Protein AF-A0A2V7TPL9-F1 (afdb_monomer_lite)

pLDDT: mean 85.12, std 14.31, range [44.81, 98.06]

Sequence (97 aa):
MPLERLARLKAPAGLDIGAVSPNEIAVSILAEIIQHRRTAKPSLAVETPAAQTAIDPICGMSVDVATAEHRSETSAGLVYFCCRSCKATFDRQAARA

Radius of gyration: 25.82 Å; chains: 1; bounding box: 45×36×66 Å

Structure (mmCIF, N/CA/C/O backbone):
data_AF-A0A2V7TPL9-F1
#
_entry.id   AF-A0A2V7TPL9-F1
#
loop_
_atom_site.group_PDB
_atom_site.id
_atom_site.type_symbol
_atom_site.label_atom_id
_atom_site.label_alt_id
_atom_site.label_comp_id
_atom_site.label_asym_id
_atom_site.label_entity_id
_atom_site.label_seq_id
_atom_site.pdbx_PDB_ins_code
_atom_site.Cartn_x
_atom_site.Cartn_y
_atom_site.Cartn_z
_atom_site.occupancy
_atom_site.B_iso_or_equiv
_atom_site.auth_seq_id
_atom_site.auth_comp_id
_atom_site.auth_asym_id
_atom_site.auth_atom_id
_atom_site.pdbx_PDB_model_num
ATOM 1 N N . MET A 1 1 ? 3.042 -25.742 -23.202 1.00 63.16 1 MET A N 1
ATOM 2 C CA . MET A 1 1 ? 2.615 -24.544 -22.443 1.00 63.16 1 MET A CA 1
ATOM 3 C C . MET A 1 1 ? 1.198 -24.188 -22.884 1.00 63.16 1 MET A C 1
ATOM 5 O O . MET A 1 1 ? 1.022 -24.065 -24.087 1.00 63.16 1 MET A O 1
ATOM 9 N N . PRO A 1 2 ? 0.207 -24.074 -21.981 1.00 85.50 2 PRO A N 1
ATOM 10 C CA . PRO A 1 2 ? -1.156 -23.643 -22.333 1.00 85.50 2 PRO A CA 1
ATOM 11 C C . PRO A 1 2 ? -1.184 -22.211 -22.900 1.00 85.50 2 PRO A C 1
ATOM 13 O O . PRO A 1 2 ? -0.464 -21.350 -22.384 1.00 85.50 2 PRO A O 1
ATOM 16 N N . LEU A 1 3 ? -1.992 -21.946 -23.934 1.00 82.81 3 LEU A N 1
ATOM 17 C CA . LEU A 1 3 ? -2.058 -20.646 -24.629 1.00 82.81 3 LEU A CA 1
ATOM 18 C C . LEU A 1 3 ? -2.568 -19.518 -23.718 1.00 82.81 3 LEU A C 1
ATOM 20 O O . LEU A 1 3 ? -2.135 -18.372 -23.820 1.00 82.81 3 LEU A O 1
ATOM 24 N N . GLU A 1 4 ? -3.399 -19.856 -22.739 1.00 86.81 4 GLU A N 1
ATOM 25 C CA . GLU A 1 4 ? -3.950 -18.944 -21.736 1.00 86.81 4 GLU A CA 1
ATOM 26 C C . GLU A 1 4 ? -2.855 -18.334 -20.849 1.00 86.81 4 GLU A C 1
ATOM 28 O O . GLU A 1 4 ? -3.024 -17.251 -20.287 1.00 86.81 4 GLU A O 1
ATOM 33 N N . ARG A 1 5 ? -1.707 -19.013 -20.704 1.00 85.94 5 ARG A N 1
ATOM 34 C CA . ARG A 1 5 ? -0.548 -18.461 -19.985 1.00 85.94 5 ARG A CA 1
ATOM 35 C C . ARG A 1 5 ? 0.184 -17.409 -20.808 1.00 85.94 5 ARG A C 1
ATOM 37 O O . ARG A 1 5 ? 0.728 -16.483 -20.215 1.00 85.94 5 ARG A O 1
ATOM 44 N N . LEU A 1 6 ? 0.189 -17.542 -22.133 1.00 86.69 6 LEU A N 1
ATOM 45 C CA . LEU A 1 6 ? 0.830 -16.583 -23.033 1.00 86.69 6 LEU A CA 1
ATOM 46 C C . LEU A 1 6 ? 0.039 -15.277 -23.104 1.00 86.69 6 LEU A C 1
ATOM 48 O O . LEU A 1 6 ? 0.641 -14.212 -23.115 1.00 86.69 6 LEU A O 1
ATOM 52 N N . ALA A 1 7 ? -1.293 -15.347 -23.043 1.00 89.44 7 ALA A N 1
ATOM 53 C CA . ALA A 1 7 ? -2.163 -14.168 -23.057 1.00 89.44 7 ALA A CA 1
ATOM 54 C C . ALA A 1 7 ? -1.931 -13.195 -21.880 1.00 89.44 7 ALA A C 1
ATOM 56 O O . ALA A 1 7 ? -2.327 -12.037 -21.954 1.00 89.44 7 ALA A O 1
ATOM 57 N N . ARG A 1 8 ? -1.291 -13.646 -20.792 1.00 86.44 8 ARG A N 1
ATOM 58 C CA . ARG A 1 8 ? -0.941 -12.805 -19.631 1.00 86.44 8 ARG A CA 1
ATOM 59 C C . ARG A 1 8 ? 0.448 -12.174 -19.720 1.00 86.44 8 ARG A C 1
ATOM 61 O O . ARG A 1 8 ? 0.831 -11.439 -18.814 1.00 86.44 8 ARG A O 1
ATOM 68 N N . LEU A 1 9 ? 1.228 -12.502 -20.746 1.00 89.88 9 LEU A N 1
ATOM 69 C CA . LEU A 1 9 ? 2.552 -11.925 -20.943 1.00 89.88 9 LEU A CA 1
ATOM 70 C C . LEU A 1 9 ? 2.407 -10.564 -21.621 1.00 89.88 9 LEU A C 1
ATOM 72 O O . LEU A 1 9 ? 1.800 -10.455 -22.683 1.00 89.88 9 LEU A O 1
ATOM 76 N N . LYS A 1 10 ? 2.996 -9.534 -21.015 1.00 89.56 10 LYS A N 1
ATOM 77 C CA . LYS A 1 10 ? 3.127 -8.207 -21.612 1.00 89.56 10 LYS A CA 1
ATOM 78 C C . LYS A 1 10 ? 4.555 -8.017 -22.121 1.00 89.56 10 LYS A C 1
ATOM 80 O O . LYS A 1 10 ? 5.506 -8.277 -21.387 1.00 89.56 10 LYS A O 1
ATOM 85 N N . ALA A 1 11 ? 4.686 -7.543 -23.357 1.00 90.62 11 ALA A N 1
ATOM 86 C CA . ALA A 1 11 ? 5.950 -7.117 -23.945 1.00 90.62 11 ALA A CA 1
ATOM 87 C C . ALA A 1 11 ? 5.710 -5.933 -24.907 1.00 90.62 11 ALA A C 1
ATOM 89 O O . ALA A 1 11 ? 4.730 -5.980 -25.655 1.00 90.62 11 ALA A O 1
ATOM 90 N N . PRO A 1 12 ? 6.582 -4.904 -24.925 1.00 91.38 12 PRO A N 1
ATOM 91 C CA . PRO A 1 12 ? 7.721 -4.693 -24.025 1.00 91.38 12 PRO A CA 1
ATOM 92 C C . PRO A 1 12 ? 7.286 -4.444 -22.569 1.00 91.38 12 PRO A C 1
ATOM 94 O O . PRO A 1 12 ? 6.168 -3.999 -22.308 1.00 91.38 12 PRO A O 1
ATOM 97 N N . ALA A 1 13 ? 8.162 -4.799 -21.627 1.00 91.62 13 ALA A N 1
ATOM 98 C CA . ALA A 1 13 ? 7.965 -4.517 -20.210 1.00 91.62 13 ALA A CA 1
ATOM 99 C C . ALA A 1 13 ? 8.475 -3.107 -19.892 1.00 91.62 13 ALA A C 1
ATOM 101 O O . ALA A 1 13 ? 9.543 -2.714 -20.357 1.00 91.62 13 ALA A O 1
ATOM 102 N N . GLY A 1 14 ? 7.730 -2.388 -19.069 1.00 94.50 14 GLY A N 1
ATOM 103 C CA . GLY A 1 14 ? 8.001 -1.031 -18.633 1.00 94.50 14 GLY A CA 1
ATOM 104 C C . GLY A 1 14 ? 7.069 0.020 -19.236 1.00 94.50 14 GLY A C 1
ATOM 105 O O . GLY A 1 14 ? 6.334 -0.213 -20.199 1.00 94.50 14 GLY A O 1
ATOM 106 N N . LEU A 1 15 ? 7.089 1.208 -18.628 1.00 95.00 15 LEU A N 1
ATOM 107 C CA . LEU A 1 15 ? 6.472 2.408 -19.192 1.00 95.00 15 LEU A CA 1
ATOM 108 C C . LEU A 1 15 ? 7.327 2.958 -20.337 1.00 95.00 15 LEU A C 1
ATOM 110 O O . LEU A 1 15 ? 8.556 2.981 -20.247 1.00 95.00 15 LEU A O 1
ATOM 114 N N . ASP A 1 16 ? 6.680 3.459 -21.384 1.00 94.94 16 ASP A N 1
ATOM 115 C CA . ASP A 1 16 ? 7.378 4.046 -22.526 1.00 94.94 16 ASP A CA 1
ATOM 116 C C . ASP A 1 16 ? 7.961 5.423 -22.170 1.00 94.94 16 ASP A C 1
ATOM 118 O O . ASP A 1 16 ? 7.304 6.456 -22.285 1.00 94.94 16 ASP A O 1
ATOM 122 N N . ILE A 1 17 ? 9.194 5.414 -21.663 1.00 95.31 17 ILE A N 1
ATOM 123 C CA . ILE A 1 17 ? 9.973 6.613 -21.321 1.00 95.31 17 ILE A CA 1
ATOM 124 C C . ILE A 1 17 ? 11.111 6.869 -22.322 1.00 95.31 17 ILE A C 1
ATOM 126 O O . ILE A 1 17 ? 11.994 7.673 -22.039 1.00 95.31 17 ILE A O 1
ATOM 130 N N . GLY A 1 18 ? 11.140 6.153 -23.454 1.00 95.50 18 GLY A N 1
ATOM 131 C CA . GLY A 1 18 ? 12.256 6.209 -24.406 1.00 95.50 18 GLY A CA 1
ATOM 132 C C . GLY A 1 18 ? 13.578 5.657 -23.853 1.00 95.50 18 GLY A C 1
ATOM 133 O O . GLY A 1 18 ? 14.643 6.141 -24.222 1.00 95.50 18 GLY A O 1
ATOM 134 N N . ALA A 1 19 ? 13.517 4.678 -22.945 1.00 96.00 19 ALA A N 1
ATOM 135 C CA . ALA A 1 19 ? 14.692 4.111 -22.284 1.00 96.00 19 ALA A CA 1
ATOM 136 C C . ALA A 1 19 ? 15.649 3.416 -23.269 1.00 96.00 19 ALA A C 1
ATOM 138 O O . ALA A 1 19 ? 15.226 2.557 -24.044 1.00 96.00 19 ALA A O 1
ATOM 139 N N . VAL A 1 20 ? 16.948 3.724 -23.178 1.00 95.94 20 VAL A N 1
ATOM 140 C CA . VAL A 1 20 ? 18.004 3.084 -23.988 1.00 95.94 20 VAL A CA 1
ATOM 141 C C . VAL A 1 20 ? 19.069 2.447 -23.101 1.00 95.94 20 VAL A C 1
ATOM 143 O O . VAL A 1 20 ? 19.555 1.352 -23.388 1.00 95.94 20 VAL A O 1
ATOM 146 N N . SER A 1 21 ? 19.438 3.110 -22.005 1.00 97.88 21 SER A N 1
ATOM 147 C CA . SER A 1 21 ? 20.432 2.588 -21.068 1.00 97.88 21 SER A CA 1
ATOM 148 C C . SER A 1 21 ? 19.830 1.551 -20.106 1.00 97.88 21 SER A C 1
ATOM 150 O O . SER A 1 21 ? 18.642 1.620 -19.780 1.00 97.88 21 SER A O 1
ATOM 152 N N . PRO A 1 22 ? 20.637 0.619 -19.560 1.00 97.94 22 PRO A N 1
ATOM 153 C CA . PRO A 1 22 ? 20.159 -0.354 -18.574 1.00 97.94 22 PRO A CA 1
ATOM 154 C C . PRO A 1 22 ? 19.464 0.278 -17.360 1.00 97.94 22 PRO A C 1
ATOM 156 O O . PRO A 1 22 ? 18.476 -0.258 -16.861 1.00 97.94 22 PRO A O 1
ATOM 159 N N . ASN A 1 23 ? 19.947 1.436 -16.905 1.00 98.06 23 ASN A N 1
ATOM 160 C CA . ASN A 1 23 ? 19.378 2.133 -15.754 1.00 98.06 23 ASN A CA 1
ATOM 161 C C . ASN A 1 23 ? 18.000 2.724 -16.084 1.00 98.06 23 ASN A C 1
ATOM 163 O O . ASN A 1 23 ? 17.079 2.607 -15.279 1.00 98.06 23 ASN A O 1
ATOM 167 N N . GLU A 1 24 ? 17.833 3.310 -17.272 1.00 97.75 24 GLU A N 1
ATOM 168 C CA . GLU A 1 24 ? 16.530 3.804 -17.739 1.00 97.75 24 GLU A CA 1
ATOM 169 C C . GLU A 1 24 ? 15.538 2.652 -17.928 1.00 97.75 24 GLU A C 1
ATOM 171 O O . GLU A 1 24 ? 14.384 2.764 -17.519 1.00 97.75 24 GLU A O 1
ATOM 176 N N . ILE A 1 25 ? 15.991 1.516 -18.469 1.00 97.19 25 ILE A N 1
ATOM 177 C CA . ILE A 1 25 ? 15.164 0.310 -18.619 1.00 97.19 25 ILE A CA 1
ATOM 178 C C . ILE A 1 25 ? 14.696 -0.184 -17.243 1.00 97.19 25 ILE A C 1
ATOM 180 O O . ILE A 1 25 ? 13.513 -0.472 -17.054 1.00 97.19 25 ILE A O 1
ATOM 184 N N . ALA A 1 26 ? 15.589 -0.228 -16.250 1.00 97.81 26 ALA A N 1
ATOM 185 C CA . ALA A 1 26 ? 15.234 -0.622 -14.889 1.00 97.81 26 ALA A CA 1
ATOM 186 C C . ALA A 1 26 ? 14.177 0.311 -14.271 1.00 97.81 26 ALA A C 1
ATOM 188 O O . ALA A 1 26 ? 13.219 -0.164 -13.657 1.00 97.81 26 ALA A O 1
ATOM 189 N N . VAL A 1 27 ? 14.313 1.627 -14.468 1.00 97.94 27 VAL A N 1
ATOM 190 C CA . VAL A 1 27 ? 13.337 2.623 -13.995 1.00 97.94 27 VAL A CA 1
ATOM 191 C C . VAL A 1 27 ? 11.994 2.475 -14.714 1.00 97.94 27 VAL A C 1
ATOM 193 O O . VAL A 1 27 ? 10.959 2.499 -14.053 1.00 97.94 27 VAL A O 1
ATOM 196 N N . SER A 1 28 ? 11.995 2.264 -16.032 1.00 97.62 28 SER A N 1
ATOM 197 C CA . SER A 1 28 ? 10.796 2.025 -16.846 1.00 97.62 28 SER A CA 1
ATOM 198 C C . SER A 1 28 ? 9.980 0.832 -16.329 1.00 97.62 28 SER A C 1
ATOM 200 O O . SER A 1 28 ? 8.773 0.955 -16.095 1.00 97.62 28 SER A O 1
ATOM 202 N N . ILE A 1 29 ? 10.649 -0.298 -16.075 1.00 97.00 29 ILE A N 1
ATOM 203 C CA . ILE A 1 29 ? 10.032 -1.520 -15.541 1.00 97.00 29 ILE A CA 1
ATOM 204 C C . ILE A 1 29 ? 9.513 -1.288 -14.120 1.00 97.00 29 ILE A C 1
ATOM 206 O O . ILE A 1 29 ? 8.368 -1.622 -13.809 1.00 97.00 29 ILE A O 1
ATOM 210 N N . LEU A 1 30 ? 10.329 -0.695 -13.244 1.00 97.38 30 LEU A N 1
ATOM 211 C CA . LEU A 1 30 ? 9.939 -0.453 -11.856 1.00 97.38 30 LEU A CA 1
ATOM 212 C C . LEU A 1 30 ? 8.743 0.502 -11.757 1.00 97.38 30 LEU A C 1
ATOM 214 O O . LEU A 1 30 ? 7.838 0.273 -10.952 1.00 97.38 30 LEU A O 1
ATOM 218 N N . ALA A 1 31 ? 8.712 1.548 -12.582 1.00 97.06 31 ALA A N 1
ATOM 219 C CA . ALA A 1 31 ? 7.601 2.488 -12.633 1.00 97.06 31 ALA A CA 1
ATOM 220 C C . ALA A 1 31 ? 6.292 1.790 -13.031 1.00 97.06 31 ALA A C 1
ATOM 222 O O . ALA A 1 31 ? 5.253 2.032 -12.413 1.00 97.06 31 ALA A O 1
ATOM 223 N N . GLU A 1 32 ? 6.346 0.869 -13.994 1.00 95.88 32 GLU A N 1
ATOM 224 C CA . GLU A 1 32 ? 5.188 0.068 -14.388 1.00 95.88 32 GLU A CA 1
ATOM 225 C C . GLU A 1 32 ? 4.714 -0.864 -13.260 1.00 95.88 32 GLU A C 1
ATOM 227 O O . GLU A 1 32 ? 3.519 -0.924 -12.963 1.00 95.88 32 GLU A O 1
ATOM 232 N N . ILE A 1 33 ? 5.641 -1.533 -12.561 1.00 94.25 33 ILE A N 1
ATOM 233 C CA . ILE A 1 33 ? 5.325 -2.369 -11.390 1.00 94.25 33 ILE A CA 1
ATOM 234 C C . ILE A 1 33 ? 4.623 -1.535 -10.313 1.00 94.25 33 ILE A C 1
ATOM 236 O O . ILE A 1 33 ? 3.615 -1.964 -9.750 1.00 94.25 33 ILE A O 1
ATOM 240 N N . ILE A 1 34 ? 5.132 -0.337 -10.016 1.00 93.81 34 ILE A N 1
ATOM 241 C CA . ILE A 1 34 ? 4.536 0.558 -9.018 1.00 93.81 34 ILE A CA 1
ATOM 242 C C . ILE A 1 34 ? 3.133 0.989 -9.453 1.00 93.81 34 ILE A C 1
ATOM 244 O O . ILE A 1 34 ? 2.220 0.975 -8.626 1.00 93.81 34 ILE A O 1
ATOM 248 N N . GLN A 1 35 ? 2.939 1.338 -10.729 1.00 92.62 35 GLN A N 1
ATOM 249 C CA . GLN A 1 35 ? 1.624 1.698 -11.256 1.00 92.62 35 GLN A CA 1
ATOM 250 C C . GLN A 1 35 ? 0.641 0.537 -11.093 1.00 92.62 35 GLN A C 1
ATOM 252 O O . GLN A 1 35 ? -0.415 0.737 -10.496 1.00 92.62 35 GLN A O 1
ATOM 257 N N . HIS A 1 36 ? 1.013 -0.677 -11.513 1.00 90.88 36 HIS A N 1
ATOM 258 C CA . HIS A 1 36 ? 0.195 -1.876 -11.328 1.00 90.88 36 HIS A CA 1
ATOM 259 C C . HIS A 1 36 ? -0.118 -2.161 -9.860 1.00 90.88 36 HIS A C 1
ATOM 261 O O . HIS A 1 36 ? -1.241 -2.533 -9.545 1.00 90.88 36 HIS A O 1
ATOM 267 N N . ARG A 1 37 ? 0.828 -1.950 -8.938 1.00 87.69 37 ARG A N 1
ATOM 268 C CA . ARG A 1 37 ? 0.591 -2.127 -7.495 1.00 87.69 37 ARG A CA 1
ATOM 269 C C . ARG A 1 37 ? -0.349 -1.085 -6.895 1.00 87.69 37 ARG A C 1
ATOM 271 O O . ARG A 1 37 ? -0.968 -1.370 -5.878 1.00 87.69 37 ARG A O 1
ATOM 278 N N . ARG A 1 38 ? -0.415 0.117 -7.471 1.00 86.44 38 ARG A N 1
ATOM 279 C CA . ARG A 1 38 ? -1.317 1.187 -7.019 1.00 86.44 38 ARG A CA 1
ATOM 280 C C . ARG A 1 38 ? -2.715 1.063 -7.615 1.00 86.44 38 ARG A C 1
ATOM 282 O O . ARG A 1 38 ? -3.680 1.420 -6.949 1.00 86.44 38 ARG A O 1
ATOM 289 N N . THR A 1 39 ? -2.817 0.613 -8.865 1.00 82.81 39 THR A N 1
ATOM 290 C CA . THR A 1 39 ? -4.097 0.451 -9.572 1.00 82.81 39 THR A CA 1
ATOM 291 C C . THR A 1 39 ? -4.751 -0.891 -9.288 1.00 82.81 39 THR A C 1
ATOM 293 O O . THR A 1 39 ? -5.980 -0.971 -9.253 1.00 82.81 39 THR A O 1
ATOM 296 N N . ALA A 1 40 ? -3.966 -1.936 -9.016 1.00 73.44 40 ALA A N 1
ATOM 297 C CA . ALA A 1 40 ? -4.482 -3.096 -8.320 1.00 73.44 40 ALA A CA 1
ATOM 298 C C . ALA A 1 40 ? -5.002 -2.602 -6.969 1.00 73.44 40 ALA A C 1
ATOM 300 O O . ALA A 1 40 ? -4.226 -2.151 -6.124 1.00 73.44 40 ALA A O 1
ATOM 301 N N . LYS A 1 41 ? -6.326 -2.683 -6.763 1.00 55.38 41 LYS A N 1
ATOM 302 C CA . LYS A 1 41 ? -6.879 -2.651 -5.405 1.00 55.38 41 LYS A CA 1
ATOM 303 C C . LYS A 1 41 ? -6.003 -3.582 -4.566 1.00 55.38 41 LYS A C 1
ATOM 305 O O . LYS A 1 41 ? -5.690 -4.660 -5.075 1.00 55.38 41 LYS A O 1
ATOM 310 N N . PRO A 1 42 ? -5.594 -3.212 -3.343 1.00 54.50 42 PRO A N 1
ATOM 311 C CA . PRO A 1 42 ? -4.845 -4.111 -2.480 1.00 54.50 42 PRO A CA 1
ATOM 312 C C . PRO A 1 42 ? -5.709 -5.346 -2.182 1.00 54.50 42 PRO A C 1
ATOM 314 O O . PRO A 1 42 ? -6.401 -5.423 -1.176 1.00 54.50 42 PRO A O 1
ATOM 317 N N . SER A 1 43 ? -5.689 -6.334 -3.074 1.00 54.81 43 SER A N 1
ATOM 318 C CA . SER A 1 43 ? -6.352 -7.627 -2.938 1.00 54.81 43 SER A CA 1
ATOM 319 C C . SER A 1 43 ? -5.402 -8.581 -2.225 1.00 54.81 43 SER A C 1
ATOM 321 O O . SER A 1 43 ? -5.085 -9.657 -2.711 1.00 54.81 43 SER A O 1
ATOM 323 N N . LEU A 1 44 ? -4.874 -8.080 -1.115 1.00 51.00 44 LEU A N 1
ATOM 324 C CA . LEU A 1 44 ? -4.243 -8.768 0.004 1.00 51.00 44 LEU A CA 1
ATOM 325 C C . LEU A 1 44 ? -4.550 -7.953 1.276 1.00 51.00 44 LEU A C 1
ATOM 327 O O . LEU A 1 44 ? -3.801 -7.981 2.248 1.00 51.00 44 LEU A O 1
ATOM 331 N N . ALA A 1 45 ? -5.683 -7.239 1.295 1.00 46.16 45 ALA A N 1
ATOM 332 C CA . ALA A 1 45 ? -6.461 -7.233 2.514 1.00 46.16 45 ALA A CA 1
ATOM 333 C C . ALA A 1 45 ? -6.845 -8.698 2.744 1.00 46.16 45 ALA A C 1
ATOM 335 O O . ALA A 1 45 ? -7.778 -9.222 2.139 1.00 46.16 45 ALA A O 1
ATOM 336 N N . VAL A 1 46 ? -6.067 -9.373 3.592 1.00 44.81 46 VAL A N 1
ATOM 337 C CA . VAL A 1 46 ? -6.660 -10.322 4.530 1.00 44.81 46 VAL A CA 1
ATOM 338 C C . VAL A 1 46 ? -7.958 -9.670 4.994 1.00 44.81 46 VAL A C 1
ATOM 340 O O . VAL A 1 46 ? -7.963 -8.469 5.283 1.00 44.81 46 VAL A O 1
ATOM 343 N N . GLU A 1 47 ? -9.055 -10.416 5.000 1.00 45.94 47 GLU A N 1
ATOM 344 C CA . GLU A 1 47 ? -10.269 -10.025 5.707 1.00 45.94 47 GLU A CA 1
ATOM 345 C C . GLU A 1 47 ? -9.935 -9.959 7.206 1.00 45.94 47 GLU A C 1
ATOM 347 O O . GLU A 1 47 ? -10.321 -10.803 8.005 1.00 45.94 47 GLU A O 1
ATOM 352 N N . THR A 1 48 ? -9.129 -8.975 7.597 1.00 47.31 48 THR A N 1
ATOM 353 C CA . THR A 1 48 ? -9.089 -8.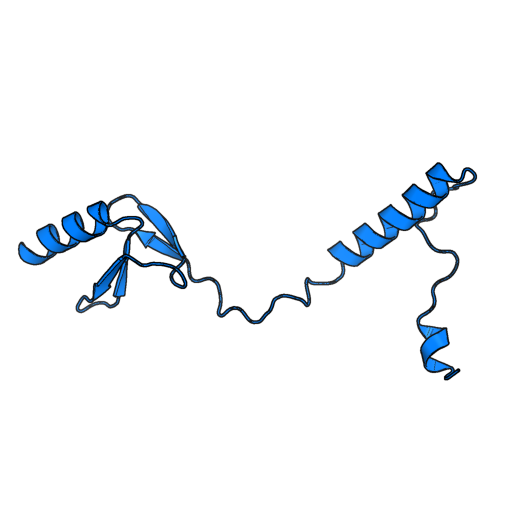475 8.952 1.00 47.31 48 THR A CA 1
ATOM 354 C C . THR A 1 48 ? -10.491 -7.911 9.148 1.00 47.31 48 THR A C 1
ATOM 356 O O . THR A 1 48 ? -10.896 -7.052 8.350 1.00 47.31 48 THR A O 1
ATOM 359 N N . PRO A 1 49 ? -11.262 -8.393 10.140 1.00 47.69 49 PRO A N 1
ATOM 360 C CA . PRO A 1 49 ? -12.516 -7.747 10.490 1.00 47.69 49 PRO A CA 1
ATOM 361 C C . PRO A 1 49 ? -12.190 -6.268 10.644 1.00 47.69 49 PRO A C 1
ATOM 363 O O . PRO A 1 49 ? -11.180 -5.963 11.278 1.00 47.69 49 PRO A O 1
ATOM 366 N N . ALA A 1 50 ? -12.955 -5.401 9.968 1.00 51.59 50 ALA A N 1
ATOM 367 C CA . ALA A 1 50 ? -12.708 -3.963 9.877 1.00 51.59 50 ALA A CA 1
ATOM 368 C C . ALA A 1 50 ? -12.004 -3.465 11.141 1.00 51.59 50 ALA A C 1
ATOM 370 O O . ALA A 1 50 ? -12.543 -3.681 12.223 1.00 51.59 50 ALA A O 1
ATOM 371 N N . ALA A 1 51 ? -10.799 -2.899 11.010 1.00 58.66 51 ALA A N 1
ATOM 372 C CA . ALA A 1 51 ? -10.045 -2.368 12.140 1.00 58.66 51 ALA A CA 1
ATOM 373 C C . ALA A 1 51 ? -10.918 -1.319 12.841 1.00 58.66 51 ALA A C 1
ATOM 375 O O . ALA A 1 51 ? -11.004 -0.168 12.411 1.00 58.66 51 ALA A O 1
ATOM 376 N N . GLN A 1 52 ? -11.670 -1.762 13.846 1.00 76.19 52 GLN A N 1
ATOM 377 C CA . GLN A 1 52 ? -12.580 -0.929 14.603 1.00 76.19 52 GLN A CA 1
ATOM 378 C C . GLN A 1 52 ? -11.698 -0.164 15.569 1.00 76.19 52 GLN A C 1
ATOM 380 O O . GLN A 1 52 ? -11.081 -0.742 16.459 1.00 76.19 52 GLN A O 1
ATOM 385 N N . THR A 1 53 ? -11.588 1.138 15.357 1.00 85.50 53 THR A N 1
ATOM 386 C CA . THR A 1 53 ? -10.926 2.023 16.303 1.00 85.50 53 THR A CA 1
ATOM 387 C C . THR A 1 53 ? -11.976 2.604 17.240 1.00 85.50 53 THR A C 1
ATOM 389 O O . THR A 1 53 ? -12.984 3.162 16.808 1.00 85.50 53 THR A O 1
ATOM 392 N N . ALA A 1 54 ? -11.755 2.444 18.540 1.00 89.44 54 ALA A N 1
ATOM 393 C CA . ALA A 1 54 ? -12.543 3.070 19.591 1.00 89.44 54 ALA A CA 1
ATOM 394 C C . ALA A 1 54 ? -11.790 4.289 20.138 1.00 89.44 54 ALA A C 1
ATOM 396 O O . ALA A 1 54 ? -10.562 4.344 20.093 1.00 89.44 54 ALA A O 1
ATOM 397 N N . ILE A 1 55 ? -12.519 5.276 20.649 1.00 92.75 55 ILE A N 1
ATOM 398 C CA . ILE A 1 55 ? -11.928 6.452 21.295 1.00 92.75 55 ILE A CA 1
ATOM 399 C C . ILE A 1 55 ? -11.916 6.226 22.806 1.00 92.75 55 ILE A C 1
ATOM 401 O O . ILE A 1 55 ? -12.960 5.932 23.386 1.00 92.75 55 ILE A O 1
ATOM 405 N N . ASP A 1 56 ? -10.752 6.386 23.439 1.00 92.31 56 ASP A N 1
ATOM 406 C CA . ASP A 1 56 ? -10.633 6.376 24.898 1.00 92.31 56 ASP A CA 1
ATOM 407 C C . ASP A 1 56 ? -11.351 7.613 25.478 1.00 92.31 56 ASP A C 1
ATOM 409 O O . ASP A 1 56 ? -10.943 8.742 25.185 1.00 92.31 56 ASP A O 1
ATOM 413 N N . PRO A 1 57 ? -12.398 7.453 26.309 1.00 90.00 57 PRO A N 1
ATOM 414 C CA . PRO A 1 57 ? -13.177 8.578 26.825 1.00 90.00 57 PRO A CA 1
ATOM 415 C C . PRO A 1 57 ? -12.429 9.433 27.859 1.00 90.00 57 PRO A C 1
ATOM 417 O O . PRO A 1 57 ? -12.907 10.510 28.209 1.00 90.00 57 PRO A O 1
ATOM 420 N N . ILE A 1 58 ? -11.282 8.978 28.373 1.00 93.50 58 ILE A N 1
ATOM 421 C CA . ILE A 1 58 ? -10.500 9.706 29.380 1.00 93.50 58 ILE A CA 1
ATOM 422 C C . ILE A 1 58 ? -9.533 10.697 28.731 1.00 93.50 58 ILE A C 1
ATOM 424 O O . ILE A 1 58 ? -9.357 11.802 29.240 1.00 93.50 58 ILE A O 1
ATOM 428 N N . CYS A 1 59 ? -8.895 10.314 27.624 1.00 91.31 59 CYS A N 1
ATOM 429 C CA . CYS A 1 59 ? -7.840 11.111 26.987 1.00 91.31 59 CYS A CA 1
ATOM 430 C C . CYS A 1 59 ? -8.104 11.453 25.512 1.00 91.31 59 CYS A C 1
ATOM 432 O O . CYS A 1 59 ? -7.383 12.272 24.946 1.00 91.31 59 CYS A O 1
ATOM 434 N N . GLY A 1 60 ? -9.112 10.844 24.881 1.00 89.94 60 GLY A N 1
ATOM 435 C CA . GLY A 1 60 ? -9.454 11.044 23.471 1.00 89.94 60 GLY A CA 1
ATOM 436 C C . GLY A 1 60 ? -8.565 10.285 22.481 1.00 89.94 60 GLY A C 1
ATOM 437 O O . GLY A 1 60 ? -8.683 10.489 21.275 1.00 89.94 60 GLY A O 1
ATOM 438 N N . MET A 1 61 ? -7.666 9.421 22.958 1.00 91.75 61 MET A N 1
ATOM 439 C CA . MET A 1 61 ? -6.753 8.673 22.095 1.00 91.75 61 MET A CA 1
ATOM 440 C C . MET A 1 61 ? -7.480 7.527 21.378 1.00 91.75 61 MET A C 1
ATOM 442 O O . MET A 1 61 ? -8.305 6.837 21.975 1.00 91.75 61 MET A O 1
ATOM 446 N N . SER A 1 62 ? -7.170 7.310 20.098 1.00 90.94 62 SER A N 1
ATOM 447 C CA . SER A 1 62 ? -7.719 6.187 19.329 1.00 90.94 62 SER A CA 1
ATOM 448 C C . SER A 1 62 ? -7.030 4.874 19.698 1.00 90.94 62 SER A C 1
ATOM 450 O O . SER A 1 62 ? -5.803 4.805 19.757 1.00 90.94 62 SER A O 1
ATOM 452 N N . VAL A 1 63 ? -7.824 3.829 19.911 1.00 90.75 63 VAL A N 1
ATOM 453 C CA . VAL A 1 63 ? -7.387 2.495 20.329 1.00 90.75 63 VAL A CA 1
ATOM 454 C C . VAL A 1 63 ? -7.932 1.470 19.344 1.00 90.75 63 VAL A C 1
ATOM 456 O O . VAL A 1 63 ? -9.114 1.498 19.010 1.00 90.75 63 VAL A O 1
ATOM 459 N N . ASP A 1 64 ? -7.080 0.559 18.887 1.00 89.19 64 ASP A N 1
ATOM 460 C CA . ASP A 1 64 ? -7.511 -0.575 18.072 1.00 89.19 64 ASP A CA 1
ATOM 461 C C . ASP A 1 64 ? -8.254 -1.596 18.949 1.00 89.19 64 ASP A C 1
ATOM 463 O O . ASP A 1 64 ? -7.675 -2.180 19.868 1.00 89.19 64 ASP A O 1
ATOM 467 N N . VAL A 1 65 ? -9.540 -1.812 18.662 1.00 87.75 65 VAL A N 1
ATOM 468 C CA . VAL A 1 65 ? -10.413 -2.754 19.378 1.00 87.75 65 VAL A CA 1
ATOM 469 C C . VAL A 1 65 ? -9.874 -4.184 19.320 1.00 87.75 65 VAL A C 1
ATOM 471 O O . VAL A 1 65 ? -10.053 -4.938 20.278 1.00 87.75 65 VAL A O 1
ATOM 474 N N . ALA A 1 66 ? -9.191 -4.564 18.237 1.00 83.62 66 ALA A N 1
ATOM 475 C CA . ALA A 1 66 ? -8.668 -5.914 18.065 1.00 83.62 66 ALA A CA 1
ATOM 476 C C . ALA A 1 66 ? -7.495 -6.216 19.011 1.00 83.62 66 ALA A C 1
ATOM 478 O O . ALA A 1 66 ? -7.336 -7.359 19.439 1.00 83.62 66 ALA A O 1
ATOM 479 N N . THR A 1 67 ? -6.694 -5.206 19.365 1.00 82.69 67 THR A N 1
ATOM 480 C CA . THR A 1 67 ? -5.495 -5.362 20.211 1.00 82.69 67 THR A CA 1
ATOM 481 C C . THR A 1 67 ? -5.629 -4.725 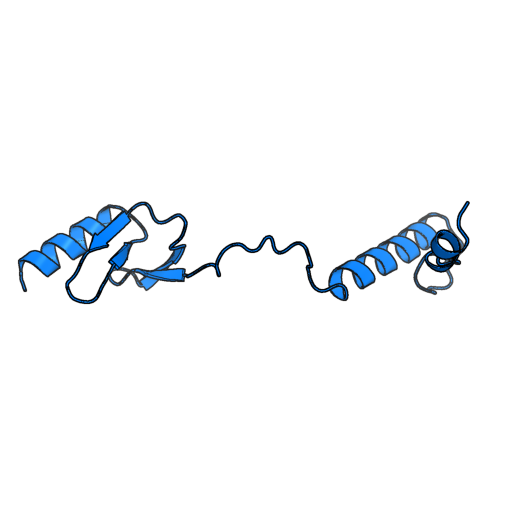21.592 1.00 82.69 67 THR A C 1
ATOM 483 O O . THR A 1 67 ? -4.685 -4.765 22.380 1.00 82.69 67 THR A O 1
ATOM 486 N N . ALA A 1 68 ? -6.764 -4.098 21.897 1.00 85.19 68 ALA A N 1
ATOM 487 C CA . ALA A 1 68 ? -6.973 -3.397 23.155 1.00 85.19 68 ALA A CA 1
ATOM 488 C C . ALA A 1 68 ? -6.962 -4.359 24.358 1.00 85.19 68 ALA A C 1
ATOM 490 O O . ALA A 1 68 ? -7.932 -5.074 24.619 1.00 85.19 68 ALA A O 1
ATOM 491 N N . GLU A 1 69 ? -5.879 -4.327 25.136 1.00 90.38 69 GLU A N 1
ATOM 492 C CA . GLU A 1 69 ? -5.744 -5.090 26.385 1.00 90.38 69 GLU A CA 1
ATOM 493 C C . GLU A 1 69 ? -6.628 -4.519 27.508 1.00 90.38 69 GLU A C 1
ATOM 495 O O . GLU A 1 69 ? -7.115 -5.241 28.379 1.00 90.38 69 GLU A O 1
ATOM 500 N N . HIS A 1 70 ? -6.859 -3.206 27.498 1.00 92.12 70 HIS A N 1
ATOM 501 C CA . HIS A 1 70 ? -7.579 -2.514 28.559 1.00 92.12 70 HIS A CA 1
ATOM 502 C C . HIS A 1 70 ? -8.9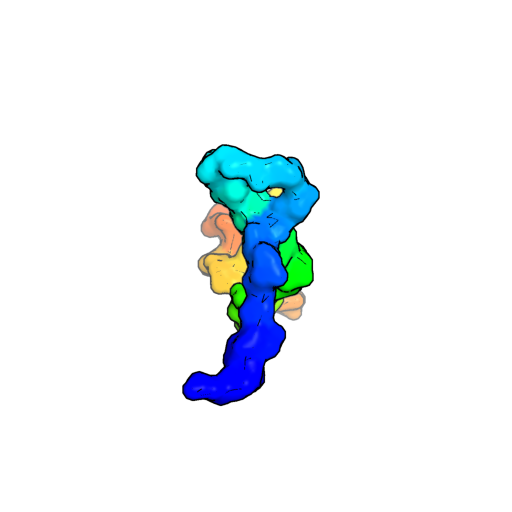95 -2.148 28.114 1.00 92.12 70 HIS A C 1
ATOM 504 O O . HIS A 1 70 ? -9.190 -1.263 27.282 1.00 92.12 70 HIS A O 1
ATOM 510 N N . ARG A 1 71 ? -9.989 -2.816 28.710 1.00 91.75 71 ARG A N 1
ATOM 511 C CA . ARG A 1 71 ? -11.419 -2.605 28.448 1.00 91.75 71 ARG A CA 1
ATOM 512 C C . ARG A 1 71 ? -12.264 -2.761 29.712 1.00 91.75 71 ARG A C 1
ATOM 514 O O . ARG A 1 71 ? -11.877 -3.518 30.604 1.00 91.75 71 ARG A O 1
ATOM 521 N N . SER A 1 72 ? -13.397 -2.070 29.773 1.00 90.31 72 SER A N 1
ATOM 522 C CA . SER A 1 72 ? -14.393 -2.187 30.848 1.00 90.31 72 SER A CA 1
ATOM 523 C C . SER A 1 72 ? -15.784 -2.382 30.246 1.00 90.31 72 SER A C 1
ATOM 525 O O . SER A 1 72 ? -16.140 -1.733 29.264 1.00 90.31 72 SER A O 1
ATOM 527 N N . GLU A 1 73 ? -16.565 -3.294 30.823 1.00 90.56 73 GLU A N 1
ATOM 528 C CA . GLU A 1 73 ? -17.954 -3.547 30.431 1.00 90.56 73 GLU A CA 1
ATOM 529 C C . GLU A 1 73 ? -18.887 -2.598 31.189 1.00 90.56 73 GLU A C 1
ATOM 531 O O . GLU A 1 73 ? -18.809 -2.477 32.411 1.00 90.56 73 GLU A O 1
ATOM 536 N N . THR A 1 74 ? -19.763 -1.911 30.459 1.00 85.25 74 THR A N 1
ATOM 537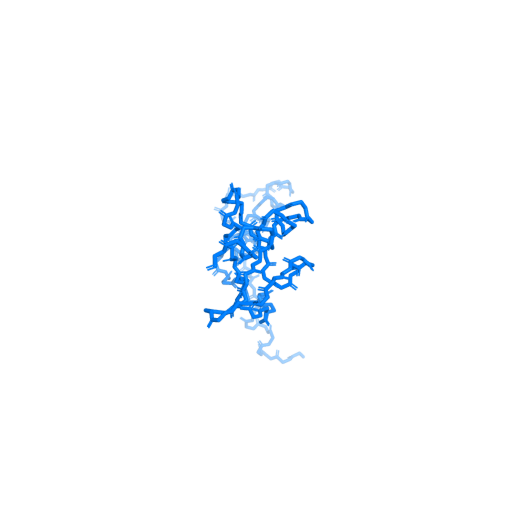 C CA . THR A 1 74 ? -20.780 -1.007 31.011 1.00 85.25 74 THR A CA 1
ATOM 538 C C . THR A 1 74 ? -22.162 -1.404 30.496 1.00 85.25 74 THR A C 1
ATOM 540 O O . THR A 1 74 ? -22.279 -2.177 29.546 1.00 85.25 74 THR A O 1
ATOM 543 N N . SER A 1 75 ? -23.228 -0.839 31.066 1.00 81.81 75 SER A N 1
ATOM 544 C CA . SER A 1 75 ? -24.602 -1.054 30.584 1.00 81.81 75 SER A CA 1
ATOM 545 C C . SER A 1 75 ? -24.826 -0.614 29.129 1.00 81.81 75 SER A C 1
ATOM 547 O O . SER A 1 75 ? -25.744 -1.109 28.482 1.00 81.81 75 SER A O 1
ATOM 549 N N . ALA A 1 76 ? -23.982 0.282 28.605 1.00 79.88 76 ALA A N 1
ATOM 550 C CA . ALA A 1 76 ? -24.019 0.763 27.224 1.00 79.88 76 ALA A CA 1
ATOM 551 C C . ALA A 1 76 ? -23.098 -0.023 26.265 1.00 79.88 76 ALA A C 1
ATOM 553 O O . ALA A 1 76 ? -23.121 0.231 25.062 1.00 79.88 76 ALA A O 1
ATOM 554 N N . GLY A 1 77 ? -22.291 -0.962 26.774 1.00 84.19 77 GLY A N 1
ATOM 555 C CA . GLY A 1 77 ? -21.346 -1.761 25.989 1.00 84.19 77 GLY A CA 1
ATOM 556 C C . GLY A 1 77 ? -19.906 -1.727 26.511 1.00 84.19 77 GLY A C 1
ATOM 557 O O . GLY A 1 77 ? -19.622 -1.235 27.607 1.00 84.19 77 GLY A O 1
ATOM 558 N N . LEU A 1 78 ? -18.993 -2.293 25.716 1.00 89.12 78 LEU A N 1
ATOM 559 C CA . LEU A 1 78 ? -17.555 -2.328 25.991 1.00 89.12 78 LEU A CA 1
ATOM 560 C C . LEU A 1 78 ? -16.907 -0.971 25.695 1.00 89.12 78 LEU A C 1
ATOM 562 O O . LEU A 1 78 ? -17.018 -0.448 24.588 1.00 89.12 78 LEU A O 1
ATOM 566 N N . VAL A 1 79 ? -16.180 -0.442 26.676 1.00 91.56 79 VAL A N 1
ATOM 567 C CA . VAL A 1 79 ? -15.355 0.764 26.548 1.00 91.56 79 VAL A CA 1
ATOM 568 C C . VAL A 1 79 ? -13.885 0.356 26.516 1.00 91.56 79 VAL A C 1
ATOM 570 O O . VAL A 1 79 ? -13.457 -0.469 27.325 1.00 91.56 79 VAL A O 1
ATOM 573 N N . TYR A 1 80 ? -13.113 0.935 25.597 1.00 93.44 80 TYR A N 1
ATOM 574 C CA . TYR A 1 80 ? -11.699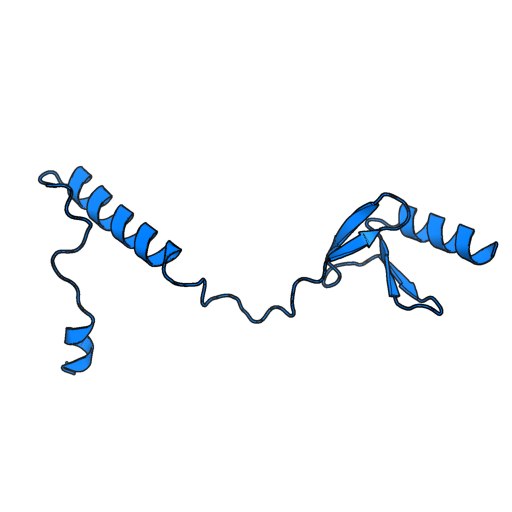 0.618 25.374 1.00 93.44 80 TYR A CA 1
ATOM 575 C C . TYR A 1 80 ? -10.796 1.768 25.825 1.00 93.44 80 TYR A C 1
ATOM 577 O O . TYR A 1 80 ? -11.157 2.935 25.682 1.00 93.44 80 TYR A O 1
ATOM 585 N N . PHE A 1 81 ? -9.613 1.436 26.348 1.00 93.81 81 PHE A N 1
ATOM 586 C CA . PHE A 1 81 ? -8.672 2.405 26.913 1.00 93.81 81 PHE A CA 1
ATOM 587 C C . PHE A 1 81 ? -7.277 2.258 26.322 1.00 93.81 81 PHE A C 1
ATOM 589 O O . PHE A 1 81 ? -6.797 1.148 26.087 1.00 93.81 81 PHE A O 1
ATOM 596 N N . CYS A 1 82 ? -6.589 3.385 26.145 1.00 92.81 82 CYS A N 1
ATOM 597 C CA . CYS A 1 82 ? -5.247 3.416 25.576 1.00 92.81 82 CYS A CA 1
ATOM 598 C C . CYS A 1 82 ? -4.193 2.862 26.546 1.00 92.81 82 CYS A C 1
ATOM 600 O O . CYS A 1 82 ? -3.126 2.428 26.123 1.00 92.81 82 CYS A O 1
ATOM 602 N N . CYS A 1 83 ? -4.468 2.885 27.856 1.00 91.56 83 CYS A N 1
ATOM 603 C CA . CYS A 1 83 ? -3.572 2.377 28.890 1.00 91.56 83 CYS A CA 1
ATOM 604 C C . CYS A 1 83 ? -4.321 2.007 30.185 1.00 91.56 83 CYS A C 1
ATOM 606 O O . CYS A 1 83 ? -5.464 2.415 30.424 1.00 91.56 83 CYS A O 1
ATOM 608 N N . ARG A 1 84 ? -3.640 1.276 31.078 1.00 94.12 84 ARG A N 1
ATOM 609 C CA . ARG A 1 84 ? -4.157 0.880 32.400 1.00 94.12 84 ARG A CA 1
ATOM 610 C C . ARG A 1 84 ? -4.623 2.066 33.252 1.00 94.12 84 ARG A C 1
ATOM 612 O O . ARG A 1 84 ? -5.598 1.938 33.990 1.00 94.12 84 ARG A O 1
ATOM 619 N N . SER A 1 85 ? -3.937 3.207 33.171 1.00 94.06 85 SER A N 1
ATOM 620 C CA . SER A 1 85 ? -4.2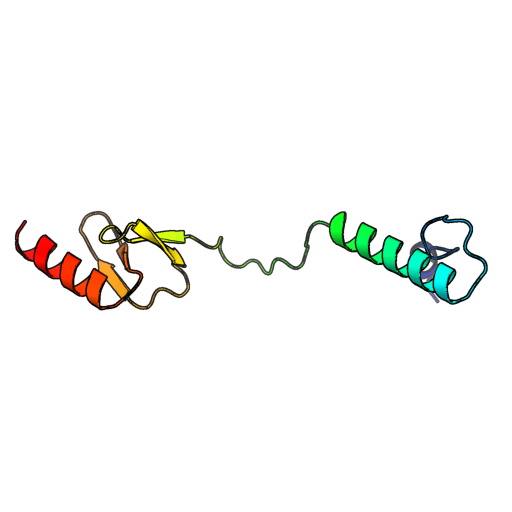60 4.403 33.961 1.00 94.06 85 SER A CA 1
ATOM 621 C C . SER A 1 85 ? -5.586 5.040 33.542 1.00 94.06 85 SER A C 1
ATOM 623 O O . SER A 1 85 ? -6.360 5.441 34.416 1.00 94.06 85 SER A O 1
ATOM 625 N N . CYS A 1 86 ? -5.880 5.085 32.235 1.00 94.62 86 CYS A N 1
ATOM 626 C CA . CYS A 1 86 ? -7.175 5.538 31.723 1.00 94.62 86 CYS A CA 1
ATOM 627 C C . CYS A 1 86 ? -8.294 4.611 32.205 1.00 94.62 86 CYS A C 1
ATOM 629 O O . CYS A 1 86 ? -9.241 5.088 32.827 1.00 94.62 86 CYS A O 1
ATOM 631 N N . LYS A 1 87 ? -8.118 3.286 32.075 1.00 94.31 87 LYS A N 1
ATOM 632 C CA . LYS A 1 87 ? -9.082 2.299 32.595 1.00 94.31 87 LYS A CA 1
ATOM 633 C C . LYS A 1 87 ? -9.368 2.497 34.086 1.00 94.31 87 LYS A C 1
ATOM 635 O O . LYS A 1 87 ? -10.516 2.624 34.489 1.00 94.31 87 LYS A O 1
ATOM 640 N N . ALA A 1 88 ? -8.328 2.574 34.917 1.00 93.56 88 ALA A N 1
ATOM 641 C CA . ALA A 1 88 ? -8.494 2.750 36.361 1.00 93.56 88 ALA A CA 1
ATOM 642 C C . ALA A 1 88 ? -9.178 4.080 36.723 1.00 93.56 88 ALA A C 1
ATOM 644 O O . ALA A 1 88 ? -9.882 4.173 37.728 1.00 93.56 88 ALA A O 1
ATOM 645 N N . THR A 1 89 ? -8.957 5.126 35.924 1.00 92.38 89 THR A N 1
ATOM 646 C CA . THR A 1 89 ? -9.621 6.422 36.107 1.00 92.38 89 THR A CA 1
ATOM 647 C C . THR A 1 89 ? -11.098 6.334 35.752 1.00 92.38 89 THR A C 1
ATOM 649 O O . THR A 1 89 ? -11.917 6.799 36.543 1.00 92.38 89 THR A O 1
ATOM 652 N N . PHE A 1 90 ? -11.429 5.674 34.644 1.00 93.19 90 PHE A N 1
ATOM 653 C CA . PHE A 1 90 ? -12.805 5.401 34.249 1.00 93.19 90 PHE A CA 1
ATOM 654 C C . PHE A 1 90 ? -13.546 4.564 35.298 1.00 93.19 90 PHE A C 1
ATOM 656 O O . PHE A 1 90 ? -14.602 4.977 35.761 1.00 93.19 90 PHE A O 1
ATOM 663 N N . ASP A 1 91 ? -12.964 3.455 35.763 1.00 90.19 91 ASP A N 1
ATOM 664 C CA . ASP A 1 91 ? -13.594 2.569 36.754 1.00 90.19 91 ASP A CA 1
ATOM 665 C C . ASP A 1 91 ? -13.900 3.307 38.075 1.00 90.19 91 ASP A C 1
ATOM 667 O O . ASP A 1 91 ? -14.948 3.105 38.689 1.00 90.19 91 ASP A O 1
ATOM 671 N N . ARG A 1 92 ? -13.020 4.226 38.504 1.00 91.31 92 ARG A N 1
ATOM 672 C CA . ARG A 1 92 ? -13.266 5.080 39.682 1.00 91.31 92 ARG A CA 1
ATOM 673 C C . ARG A 1 92 ? -14.368 6.113 39.464 1.00 91.31 92 ARG A C 1
ATOM 675 O O . ARG A 1 92 ? -15.034 6.474 40.431 1.00 91.31 92 ARG A O 1
ATOM 682 N N . GLN A 1 93 ? -14.508 6.642 38.249 1.00 85.75 93 GLN A N 1
ATOM 683 C CA . GLN A 1 93 ? -15.584 7.574 37.909 1.00 85.75 93 GLN A CA 1
ATOM 684 C C . GLN A 1 93 ? -16.923 6.838 37.807 1.00 85.75 93 GLN A C 1
ATOM 686 O O . GLN A 1 93 ? -17.909 7.315 38.357 1.00 85.75 93 GLN A O 1
ATOM 691 N N . ALA A 1 94 ? -16.936 5.649 37.203 1.00 80.31 94 ALA A N 1
ATOM 692 C CA . ALA A 1 94 ? -18.114 4.795 37.097 1.00 80.31 94 ALA A CA 1
ATOM 693 C C . ALA A 1 94 ? -18.630 4.333 38.469 1.00 80.31 94 ALA A C 1
ATOM 695 O O . ALA A 1 94 ? -19.831 4.309 38.683 1.00 80.31 94 ALA A O 1
ATOM 696 N N . ALA A 1 95 ? -17.746 4.047 39.432 1.00 74.38 95 ALA A N 1
ATOM 697 C CA . ALA A 1 95 ? -18.140 3.695 40.802 1.00 74.38 95 ALA A CA 1
ATOM 698 C C . ALA A 1 95 ? -18.727 4.866 41.623 1.00 74.38 95 ALA A C 1
ATOM 700 O O . ALA A 1 95 ? -19.142 4.666 42.763 1.00 74.38 95 ALA A O 1
ATOM 701 N N . ARG A 1 96 ? -18.695 6.096 41.091 1.00 63.88 96 ARG A N 1
ATOM 702 C CA . ARG A 1 96 ? -19.240 7.305 41.732 1.00 63.88 96 ARG A CA 1
ATOM 703 C C . ARG A 1 96 ? -20.553 7.786 41.104 1.00 63.88 96 ARG A C 1
ATOM 705 O O . ARG A 1 96 ? -21.113 8.750 41.623 1.00 63.88 96 ARG A O 1
ATOM 712 N N . ALA A 1 97 ? -20.983 7.172 40.003 1.00 57.16 97 ALA A N 1
ATOM 713 C CA . ALA A 1 97 ? -22.257 7.426 39.335 1.00 57.16 97 ALA A CA 1
ATOM 714 C C . ALA A 1 97 ? -23.316 6.433 39.828 1.00 57.16 97 ALA A C 1
ATOM 716 O O . ALA A 1 97 ? -24.489 6.852 39.923 1.00 57.16 97 ALA A O 1
#

Foldseek 3Di:
DDVVVVVPDDPPAFAPPVDDDPVSSVVRNVVVVVVCVVPPDPPPPPPPPPQDWAALPQPRDTDGPVPFPAWDQDPVGIHGHPDPVSNVVVVVVVVVD

Secondary structure (DSSP, 8-state):
--HHHHTT--SS-S--S---SHHHHHHHHHHHHHHHHHHS--TT--------EEEPTTT--EEETTT--EEEEETTEEEEESSHHHHHHHHHHHTT-